Protein AF-A0A411WGV0-F1 (afdb_monomer)

Solvent-accessible surface area (backbone atoms only — not comparable to full-atom values): 3356 Å² total; per-residue (Å²): 135,84,53,62,65,22,55,56,34,41,51,51,15,52,52,26,47,75,71,36,38,21,67,60,15,22,52,27,16,50,54,16,26,76,49,34,86,47,68,72,48,24,53,51,20,49,55,49,18,55,50,22,51,50,35,45,72,72,42,55,50,56,87,74,72,124

Organism: NCBI:txid2498113

Sequence (66 aa):
MANRAFRMVSQRAVNAEKSGNYAAAYTYWHDASLLAIKPVNVWHAETRRDFCATCNRYGWGKKYAS

Radius of gyration: 12.03 Å; Cα contacts (8 Å, |Δi|>4): 77; chains: 1; bounding box: 33×15×37 Å

pLDDT: mean 84.94, std 15.04, range [41.88, 96.06]

Secondary structure (DSSP, 8-state):
---HHHHHHHHHHHHHHHTT-HHHHHHHHHHHHHH--SHHHHHHHHHHHHHHHHHHHTTTTGGG--

Structure (mmCIF, N/CA/C/O backbone):
data_AF-A0A411WGV0-F1
#
_entry.id   AF-A0A411WGV0-F1
#
loop_
_atom_site.group_PDB
_atom_site.id
_atom_site.type_symbol
_atom_site.label_atom_id
_atom_site.label_alt_id
_atom_site.label_comp_id
_atom_site.label_asym_id
_atom_site.label_entity_id
_atom_site.label_seq_id
_atom_site.pdbx_PDB_ins_code
_atom_site.Cartn_x
_atom_site.Cartn_y
_atom_site.Cartn_z
_atom_site.occupancy
_atom_site.B_iso_or_equiv
_atom_site.auth_seq_id
_atom_site.auth_comp_id
_atom_site.auth_asym_id
_atom_site.auth_atom_id
_atom_site.pdbx_PDB_model_num
ATOM 1 N N . MET A 1 1 ? 5.130 2.791 -22.530 1.00 48.31 1 MET A N 1
ATOM 2 C CA . MET A 1 1 ? 3.795 2.537 -21.937 1.00 48.31 1 MET A CA 1
ATOM 3 C C . MET A 1 1 ? 3.910 2.558 -20.417 1.00 48.31 1 MET A C 1
ATOM 5 O O . MET A 1 1 ? 4.368 1.595 -19.821 1.00 48.31 1 MET A O 1
ATOM 9 N N . ALA A 1 2 ? 3.5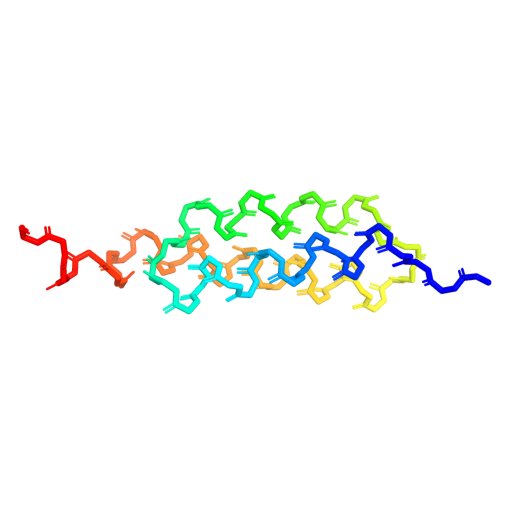96 3.688 -19.781 1.00 52.88 2 ALA A N 1
ATOM 10 C CA . ALA A 1 2 ? 3.693 3.822 -18.329 1.00 52.88 2 ALA A CA 1
ATOM 11 C C . ALA A 1 2 ? 2.485 3.152 -17.658 1.00 52.88 2 ALA A C 1
ATOM 13 O O . ALA A 1 2 ? 1.387 3.693 -17.658 1.00 52.88 2 ALA A O 1
ATOM 14 N N . ASN A 1 3 ? 2.710 1.943 -17.154 1.00 73.56 3 ASN A N 1
ATOM 15 C CA . ASN A 1 3 ? 1.975 1.244 -16.105 1.00 73.56 3 ASN A CA 1
ATOM 16 C C . ASN A 1 3 ? 0.496 1.639 -15.851 1.00 73.56 3 ASN A C 1
ATOM 18 O O . ASN A 1 3 ? 0.121 2.093 -14.766 1.00 73.56 3 ASN A O 1
ATOM 22 N N . ARG A 1 4 ? -0.361 1.478 -16.870 1.00 83.31 4 ARG A N 1
ATOM 23 C CA . ARG A 1 4 ? -1.789 1.844 -16.818 1.00 83.31 4 ARG A CA 1
ATOM 24 C C . ARG A 1 4 ? -2.540 1.078 -15.725 1.00 83.31 4 ARG A C 1
ATOM 26 O O . ARG A 1 4 ? -3.389 1.663 -15.060 1.00 83.31 4 ARG A O 1
ATOM 33 N N . ALA A 1 5 ? -2.196 -0.195 -15.522 1.00 87.12 5 ALA A N 1
ATOM 34 C CA . ALA A 1 5 ? -2.786 -1.044 -14.491 1.00 87.12 5 ALA A CA 1
ATOM 35 C C . ALA A 1 5 ? -2.475 -0.511 -13.085 1.00 87.12 5 ALA A C 1
ATOM 37 O O . ALA A 1 5 ? -3.406 -0.224 -12.337 1.00 87.12 5 ALA A O 1
ATOM 38 N N . PHE A 1 6 ? -1.197 -0.242 -12.781 1.00 89.81 6 PHE A N 1
ATOM 39 C CA . PHE A 1 6 ? -0.800 0.409 -11.528 1.00 89.81 6 PHE A CA 1
ATOM 40 C C . PHE A 1 6 ? -1.577 1.697 -11.280 1.00 89.81 6 PHE A C 1
ATOM 42 O O . PHE A 1 6 ? -2.098 1.890 -10.192 1.00 89.81 6 PHE A O 1
ATOM 49 N N . ARG A 1 7 ? -1.692 2.566 -12.292 1.00 90.00 7 ARG A N 1
ATOM 50 C CA . ARG A 1 7 ? -2.370 3.861 -12.145 1.00 90.00 7 ARG A CA 1
ATOM 51 C C . ARG A 1 7 ? -3.866 3.717 -11.846 1.00 90.00 7 ARG A C 1
ATOM 53 O O . ARG A 1 7 ? -4.402 4.485 -11.057 1.00 90.00 7 ARG A O 1
ATOM 60 N N . MET A 1 8 ? -4.544 2.750 -12.466 1.00 93.44 8 MET A N 1
ATOM 61 C CA . MET A 1 8 ? -5.964 2.492 -12.194 1.00 93.44 8 MET A CA 1
ATOM 62 C C . MET A 1 8 ? -6.176 1.916 -10.792 1.00 93.44 8 MET A C 1
ATOM 64 O O . MET A 1 8 ? -7.089 2.340 -10.085 1.00 93.44 8 MET A O 1
ATOM 68 N N . VAL A 1 9 ? -5.333 0.966 -10.389 1.00 94.31 9 VAL A N 1
ATOM 69 C C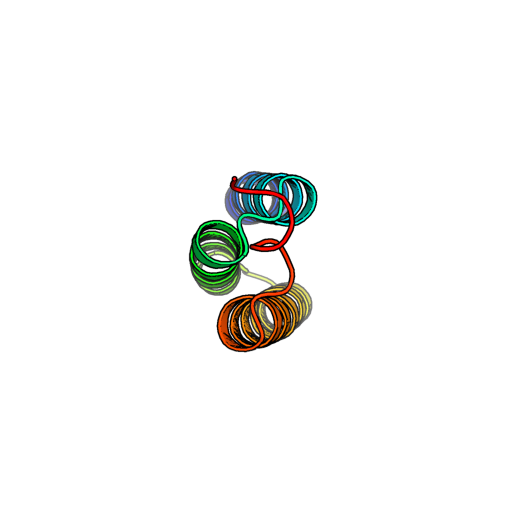A . VAL A 1 9 ? -5.448 0.291 -9.092 1.00 94.31 9 VAL A CA 1
ATOM 70 C C . VAL A 1 9 ? -5.059 1.229 -7.948 1.00 94.31 9 VAL A C 1
ATOM 72 O O . VAL A 1 9 ? -5.798 1.329 -6.972 1.00 94.31 9 VAL A O 1
ATOM 75 N N . SER A 1 10 ? -3.992 2.018 -8.098 1.00 93.12 10 SER A N 1
ATOM 76 C CA . SER A 1 10 ? -3.610 3.030 -7.107 1.00 93.12 10 SER A CA 1
ATOM 77 C C . SER A 1 10 ? -4.668 4.123 -6.958 1.00 93.12 10 SER A C 1
ATOM 79 O O . SER A 1 10 ? -4.953 4.547 -5.842 1.00 93.12 10 SER A O 1
ATOM 81 N N . GLN A 1 11 ? -5.345 4.524 -8.040 1.00 95.06 11 GLN A N 1
ATOM 82 C CA . GLN A 1 11 ? -6.469 5.458 -7.940 1.00 95.06 11 GLN A CA 1
ATOM 83 C C . GLN A 1 11 ? -7.642 4.876 -7.134 1.00 95.06 11 GLN A C 1
ATOM 85 O O . GLN A 1 11 ? -8.256 5.594 -6.343 1.00 95.06 11 GLN A O 1
ATOM 90 N N . ARG A 1 12 ? -7.948 3.580 -7.297 1.00 95.00 12 ARG A N 1
ATOM 91 C CA . ARG A 1 12 ? -8.957 2.892 -6.471 1.00 95.00 12 ARG A CA 1
ATOM 92 C C . ARG A 1 12 ? -8.530 2.829 -5.007 1.00 95.00 12 ARG A C 1
ATOM 94 O O . ARG A 1 12 ? -9.352 3.110 -4.139 1.00 95.00 12 ARG A O 1
ATOM 101 N N . ALA A 1 13 ? -7.254 2.549 -4.745 1.00 94.25 13 ALA A N 1
ATOM 102 C CA . ALA A 1 13 ? -6.690 2.550 -3.399 1.00 94.25 13 ALA A CA 1
ATOM 103 C C . ALA A 1 13 ? -6.841 3.922 -2.719 1.00 94.25 13 ALA A C 1
ATOM 105 O O . ALA A 1 13 ? -7.363 4.011 -1.612 1.00 94.25 13 ALA A O 1
ATOM 106 N N . VAL A 1 14 ? -6.501 5.006 -3.425 1.00 95.31 14 VAL A N 1
ATOM 107 C CA . VAL A 1 14 ? -6.671 6.386 -2.938 1.00 95.31 14 VAL A CA 1
ATOM 108 C C . VAL A 1 14 ? -8.138 6.715 -2.656 1.00 95.31 14 VAL A C 1
ATOM 110 O O . VAL A 1 14 ? -8.443 7.360 -1.655 1.00 95.31 14 VAL A O 1
ATOM 113 N N . ASN A 1 15 ? -9.065 6.285 -3.513 1.00 95.25 15 ASN A N 1
ATOM 114 C CA . ASN A 1 15 ? -10.492 6.511 -3.278 1.00 95.25 15 ASN A CA 1
ATOM 115 C C . ASN A 1 15 ? -10.985 5.747 -2.038 1.00 95.25 15 ASN A C 1
ATOM 117 O O . ASN A 1 15 ? -11.746 6.301 -1.246 1.00 95.25 15 ASN A O 1
ATOM 121 N N . ALA A 1 16 ? -10.510 4.514 -1.834 1.00 92.62 16 ALA A N 1
ATOM 122 C CA . ALA A 1 16 ? -10.814 3.733 -0.640 1.00 92.62 16 ALA A CA 1
ATOM 123 C C . ALA A 1 16 ? -10.275 4.410 0.633 1.00 92.62 16 ALA A C 1
ATOM 125 O O . ALA A 1 16 ? -11.013 4.539 1.609 1.00 92.62 16 ALA A O 1
ATOM 126 N N . GLU A 1 17 ? -9.054 4.948 0.603 1.00 91.75 17 GLU A N 1
ATOM 127 C CA . GLU A 1 17 ? -8.516 5.735 1.720 1.00 91.75 17 GLU A CA 1
ATOM 128 C C . GLU A 1 17 ? -9.350 6.977 2.031 1.00 91.75 17 GLU A C 1
ATOM 130 O O . GLU A 1 17 ? -9.650 7.239 3.193 1.00 91.75 17 GLU A O 1
ATOM 135 N N . LYS A 1 18 ? -9.758 7.730 1.001 1.00 90.50 18 LYS A N 1
ATOM 136 C CA . LYS A 1 18 ? -10.615 8.915 1.168 1.00 90.50 18 LYS A CA 1
ATOM 137 C C . LYS A 1 18 ? -11.967 8.569 1.787 1.00 90.50 18 LYS A C 1
ATOM 139 O O . LYS A 1 18 ? -12.506 9.366 2.542 1.00 90.50 18 LYS A O 1
ATOM 144 N N . SER A 1 19 ? -12.497 7.386 1.480 1.00 89.12 19 SER A N 1
ATOM 145 C CA . SER A 1 19 ? -13.734 6.876 2.082 1.00 89.12 19 SER A CA 1
ATOM 146 C C . SER A 1 19 ? -13.556 6.330 3.506 1.00 89.12 19 SER A C 1
ATOM 148 O O . SER A 1 19 ? -14.528 5.892 4.111 1.00 89.12 19 SER A O 1
ATOM 150 N N . GLY A 1 20 ? -12.329 6.302 4.040 1.00 87.31 20 GLY A N 1
ATOM 151 C CA . GLY A 1 20 ? -12.023 5.696 5.339 1.00 87.31 20 GLY A CA 1
ATOM 152 C C . GLY A 1 20 ? -12.042 4.163 5.335 1.00 87.31 20 GLY A C 1
ATOM 153 O O . GLY A 1 20 ? -11.851 3.540 6.379 1.00 87.31 20 GLY A O 1
ATOM 154 N N . ASN A 1 21 ? -12.231 3.530 4.172 1.00 91.50 21 ASN A N 1
ATOM 155 C CA . ASN A 1 21 ? -12.183 2.081 4.021 1.00 91.50 21 ASN A CA 1
ATOM 156 C C . ASN A 1 21 ? -10.734 1.605 3.842 1.00 91.50 21 ASN A C 1
ATOM 158 O O . ASN A 1 21 ? -10.295 1.221 2.753 1.00 91.50 21 ASN A O 1
ATOM 162 N N . TYR A 1 22 ? -9.979 1.635 4.939 1.00 89.44 22 TYR A N 1
ATOM 163 C CA . TYR A 1 22 ? -8.566 1.256 4.938 1.00 89.44 22 TYR A CA 1
ATOM 164 C C . TYR A 1 22 ? -8.330 -0.240 4.679 1.00 89.44 22 TYR A C 1
ATOM 166 O O . TYR A 1 22 ? -7.266 -0.604 4.183 1.00 89.44 22 TYR A O 1
ATOM 174 N N . ALA A 1 23 ? -9.314 -1.107 4.941 1.00 90.25 23 ALA A N 1
ATOM 175 C CA . ALA A 1 23 ? -9.234 -2.529 4.600 1.00 90.25 23 ALA A CA 1
ATOM 176 C C . ALA A 1 23 ? -9.240 -2.752 3.075 1.00 90.25 23 ALA A C 1
ATOM 178 O O . ALA A 1 23 ? -8.407 -3.487 2.538 1.00 90.25 23 ALA A O 1
ATOM 179 N N . ALA A 1 24 ? -10.133 -2.064 2.355 1.00 91.81 24 ALA A N 1
ATOM 180 C CA . ALA A 1 24 ? -10.135 -2.091 0.895 1.00 91.81 24 ALA A CA 1
ATOM 181 C C . ALA A 1 24 ? -8.886 -1.405 0.321 1.00 91.81 24 ALA A C 1
ATOM 183 O O . ALA A 1 24 ? -8.261 -1.934 -0.597 1.00 91.81 24 ALA A O 1
ATOM 184 N N . ALA A 1 25 ? -8.477 -0.266 0.892 1.00 92.94 25 ALA A N 1
ATOM 185 C CA . ALA A 1 25 ? -7.266 0.437 0.471 1.00 92.94 25 ALA A CA 1
ATOM 186 C C . ALA A 1 25 ? -6.006 -0.432 0.602 1.00 92.94 25 ALA A C 1
ATOM 188 O O . ALA A 1 25 ? -5.194 -0.452 -0.319 1.00 92.94 25 ALA A O 1
ATOM 189 N N . TYR A 1 26 ? -5.871 -1.190 1.697 1.00 93.12 26 TYR A N 1
ATOM 190 C CA . TYR A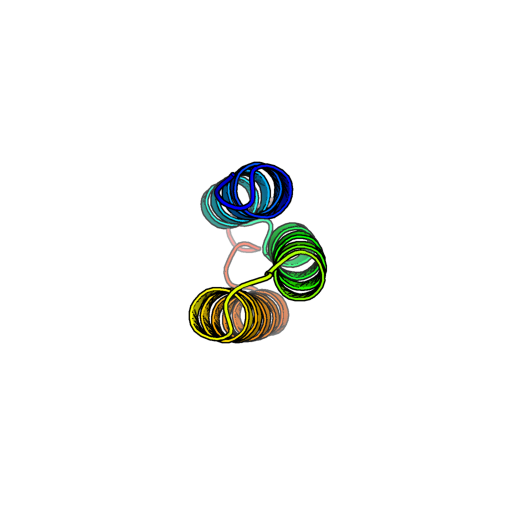 1 26 ? -4.781 -2.150 1.894 1.00 93.12 26 TYR A CA 1
ATOM 191 C C . TYR A 1 26 ? -4.686 -3.140 0.729 1.00 93.12 26 TYR A C 1
ATOM 193 O O . TYR A 1 26 ? -3.615 -3.319 0.150 1.00 93.12 26 TYR A O 1
ATOM 201 N N . THR A 1 27 ? -5.819 -3.737 0.357 1.00 94.50 27 THR A N 1
ATOM 202 C CA . THR A 1 27 ? -5.883 -4.735 -0.719 1.00 94.50 27 THR A CA 1
ATOM 203 C C . THR A 1 27 ? -5.494 -4.114 -2.059 1.00 94.50 27 THR A C 1
ATOM 205 O O . THR A 1 27 ? -4.617 -4.625 -2.747 1.00 94.50 27 THR A O 1
ATOM 208 N N . TYR A 1 28 ? -6.049 -2.945 -2.392 1.00 96.06 28 TYR A N 1
ATOM 209 C CA . TYR A 1 28 ? -5.705 -2.263 -3.639 1.00 96.06 28 TYR A CA 1
ATOM 210 C C . TYR A 1 28 ? -4.241 -1.813 -3.695 1.00 96.06 28 TYR A C 1
ATOM 212 O O . TYR A 1 28 ? -3.627 -1.873 -4.757 1.00 96.06 28 TYR A O 1
ATOM 220 N N . TRP A 1 29 ? -3.649 -1.375 -2.582 1.00 95.81 29 TRP A N 1
ATOM 221 C CA . TRP A 1 29 ? -2.224 -1.045 -2.556 1.00 95.81 29 TRP A CA 1
ATOM 222 C C . TRP A 1 29 ? -1.332 -2.276 -2.692 1.00 95.81 29 TRP A C 1
ATOM 224 O O . TRP A 1 29 ? -0.289 -2.188 -3.336 1.00 95.81 29 TRP A O 1
ATOM 234 N N . HIS A 1 30 ? -1.750 -3.426 -2.161 1.00 95.31 30 HIS A N 1
ATOM 235 C CA . HIS A 1 30 ? -1.055 -4.684 -2.408 1.00 95.31 30 HIS A CA 1
ATOM 236 C C . HIS A 1 30 ? -1.090 -5.069 -3.894 1.00 95.31 30 HIS A C 1
ATOM 238 O O . HIS A 1 30 ? -0.043 -5.316 -4.485 1.00 95.31 30 HIS A O 1
ATOM 244 N N . ASP A 1 31 ? -2.260 -5.014 -4.529 1.00 93.88 31 ASP A N 1
ATOM 245 C CA . ASP A 1 31 ? -2.388 -5.290 -5.964 1.00 93.88 31 ASP A CA 1
ATOM 246 C C . ASP A 1 31 ? -1.574 -4.293 -6.806 1.00 93.88 31 ASP A C 1
ATOM 248 O O . ASP A 1 31 ? -0.942 -4.655 -7.801 1.00 93.88 31 ASP A O 1
ATOM 252 N N . ALA A 1 32 ? -1.541 -3.020 -6.397 1.00 93.88 32 ALA A N 1
ATOM 253 C CA . ALA A 1 32 ? -0.732 -2.003 -7.054 1.00 93.88 32 ALA A CA 1
ATOM 254 C C . ALA A 1 32 ? 0.769 -2.317 -6.963 1.00 93.88 32 ALA A C 1
ATOM 256 O O . ALA A 1 32 ? 1.472 -2.103 -7.950 1.00 93.88 32 ALA A O 1
ATOM 257 N N . SER A 1 33 ? 1.273 -2.835 -5.836 1.00 93.94 33 SER A N 1
ATOM 258 C CA . SER A 1 33 ? 2.698 -3.170 -5.712 1.00 93.94 33 SER A CA 1
ATOM 259 C C . SER A 1 33 ? 3.099 -4.313 -6.647 1.00 93.94 33 SER A C 1
ATOM 261 O O . SER A 1 33 ? 4.148 -4.233 -7.280 1.00 93.94 33 SER A O 1
ATOM 263 N N . LEU A 1 34 ? 2.226 -5.307 -6.839 1.00 92.56 34 LEU A N 1
ATOM 264 C CA . LEU A 1 34 ? 2.442 -6.417 -7.776 1.00 92.56 34 LEU A CA 1
ATOM 265 C C . LEU A 1 34 ? 2.425 -5.968 -9.245 1.00 92.56 34 LEU A C 1
ATOM 267 O O . LEU A 1 34 ? 3.136 -6.514 -10.085 1.00 92.56 34 LEU A O 1
ATOM 271 N N . LEU A 1 35 ? 1.624 -4.951 -9.562 1.00 91.25 35 LEU A N 1
ATOM 272 C CA . LEU A 1 35 ? 1.523 -4.382 -10.908 1.00 91.25 35 LEU A CA 1
ATOM 273 C C . LEU A 1 35 ? 2.589 -3.309 -11.179 1.00 91.25 35 LEU A C 1
ATOM 275 O O . LEU A 1 35 ? 2.673 -2.778 -12.289 1.00 91.25 35 LEU A O 1
ATOM 279 N N . ALA A 1 36 ? 3.389 -2.922 -10.186 1.00 90.94 36 ALA A N 1
ATOM 280 C CA . ALA A 1 36 ? 4.377 -1.865 -10.320 1.00 90.94 36 ALA A CA 1
ATOM 281 C C . ALA A 1 36 ? 5.635 -2.340 -11.074 1.00 90.94 36 ALA A C 1
ATOM 283 O O . ALA A 1 36 ? 6.431 -3.113 -10.567 1.00 90.94 36 ALA A O 1
ATOM 284 N N . ILE A 1 37 ? 5.868 -1.804 -12.280 1.00 88.88 37 ILE A N 1
ATOM 285 C CA . ILE A 1 37 ? 7.083 -2.093 -13.069 1.00 88.88 37 ILE A CA 1
ATOM 286 C C . ILE A 1 37 ? 8.308 -1.354 -12.506 1.00 88.88 37 ILE A C 1
ATOM 288 O O . ILE A 1 37 ? 9.429 -1.847 -12.557 1.00 88.88 37 ILE A O 1
ATOM 292 N N . LYS A 1 38 ? 8.111 -0.125 -12.005 1.00 89.00 38 LYS A N 1
ATOM 293 C CA . LYS A 1 38 ? 9.202 0.699 -11.472 1.00 89.00 38 LYS A CA 1
ATOM 294 C C . LYS A 1 38 ? 9.365 0.447 -9.969 1.00 89.00 38 LYS A C 1
ATOM 296 O O . LYS A 1 38 ? 8.364 0.586 -9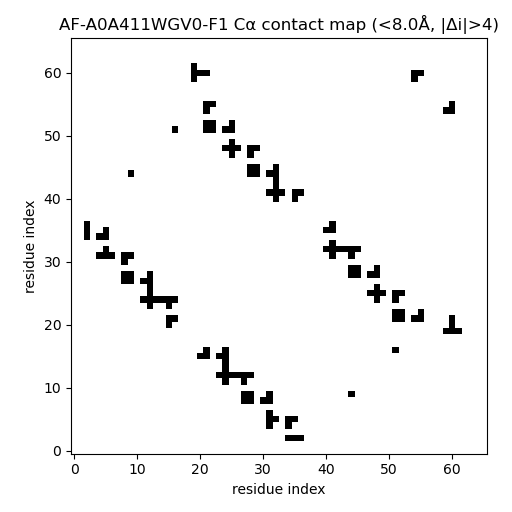.265 1.00 89.00 38 LYS A O 1
ATOM 301 N N . PRO A 1 39 ? 10.592 0.238 -9.457 1.00 90.81 39 PRO A N 1
ATOM 302 C CA . PRO A 1 39 ? 10.835 0.020 -8.027 1.00 90.81 39 PRO A CA 1
ATOM 303 C C . PRO A 1 39 ? 10.270 1.126 -7.126 1.00 90.81 39 PRO A C 1
ATOM 305 O O . PRO A 1 39 ? 9.690 0.843 -6.087 1.00 90.81 39 PRO A O 1
ATOM 308 N N . VAL A 1 40 ? 10.338 2.389 -7.562 1.00 91.62 40 VAL A N 1
ATOM 309 C CA . VAL A 1 40 ? 9.756 3.526 -6.820 1.00 91.62 40 VAL A CA 1
ATOM 310 C C . VAL A 1 40 ? 8.241 3.398 -6.618 1.00 91.62 40 VAL A C 1
ATOM 312 O O . VAL A 1 40 ? 7.713 3.799 -5.585 1.00 91.62 40 VAL A O 1
ATOM 315 N N . ASN A 1 41 ? 7.533 2.806 -7.582 1.00 90.69 41 ASN A N 1
ATOM 316 C CA . ASN A 1 41 ? 6.091 2.599 -7.496 1.00 90.69 41 ASN A CA 1
ATOM 317 C C . ASN A 1 41 ? 5.751 1.400 -6.605 1.00 90.69 41 ASN A C 1
ATOM 319 O O . ASN A 1 41 ? 4.731 1.446 -5.923 1.00 90.69 41 ASN A O 1
ATOM 323 N N . VAL A 1 42 ? 6.604 0.367 -6.601 1.00 92.50 42 VAL A N 1
ATOM 324 C CA . VAL A 1 42 ? 6.504 -0.766 -5.668 1.00 92.50 42 VAL A CA 1
ATOM 325 C C . VAL A 1 42 ? 6.632 -0.234 -4.245 1.00 92.50 42 VAL A C 1
ATOM 327 O O . VAL A 1 42 ? 5.702 -0.373 -3.459 1.00 92.50 42 VAL A O 1
ATOM 330 N N . TRP A 1 43 ? 7.719 0.493 -3.966 1.00 93.62 43 TRP A N 1
ATOM 331 C CA . TRP A 1 43 ? 7.980 1.074 -2.650 1.00 93.62 43 TRP A CA 1
ATOM 332 C C . TRP A 1 43 ? 6.853 2.007 -2.194 1.00 93.62 43 TRP A C 1
ATOM 334 O O . TRP A 1 43 ? 6.394 1.925 -1.055 1.00 93.62 43 TRP A O 1
ATOM 344 N N . HIS A 1 44 ? 6.353 2.865 -3.090 1.00 93.06 44 HIS A N 1
ATOM 345 C CA . HIS A 1 44 ? 5.222 3.737 -2.780 1.00 93.06 44 HIS A CA 1
ATOM 346 C C . HIS A 1 44 ? 3.966 2.938 -2.403 1.00 93.06 44 HIS A C 1
ATOM 348 O O . HIS A 1 44 ? 3.327 3.242 -1.397 1.00 93.06 44 HIS A O 1
ATOM 354 N N . ALA A 1 45 ? 3.617 1.914 -3.185 1.00 93.25 45 ALA A N 1
ATOM 355 C CA . ALA A 1 45 ? 2.442 1.092 -2.928 1.00 93.25 45 ALA A CA 1
ATOM 356 C C . ALA A 1 45 ? 2.566 0.293 -1.622 1.00 93.25 45 ALA A C 1
ATOM 358 O O . ALA A 1 45 ? 1.625 0.270 -0.834 1.00 93.25 45 ALA A O 1
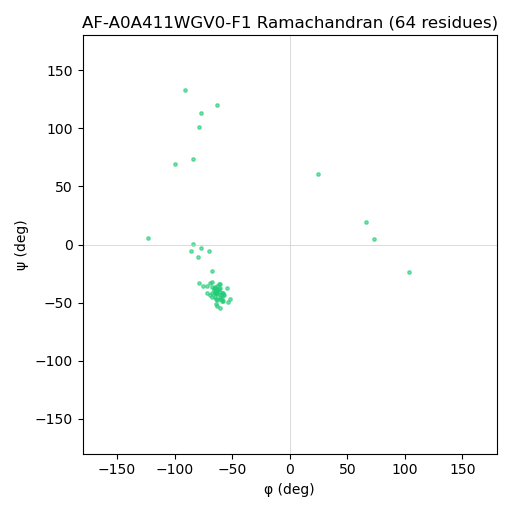ATOM 359 N N . GLU A 1 46 ? 3.733 -0.283 -1.338 1.00 93.62 46 GLU A N 1
ATOM 360 C CA . GLU A 1 46 ? 3.991 -1.002 -0.086 1.00 93.62 46 GLU A CA 1
ATOM 361 C C . GLU A 1 46 ? 3.931 -0.077 1.133 1.00 93.62 46 GLU A C 1
ATOM 363 O O . GLU A 1 46 ? 3.228 -0.377 2.095 1.00 93.62 46 GLU A O 1
ATOM 368 N N . THR A 1 47 ? 4.547 1.106 1.057 1.00 94.50 47 THR A N 1
ATOM 369 C CA . THR A 1 47 ? 4.479 2.110 2.134 1.00 94.50 47 THR A CA 1
ATOM 370 C C . THR A 1 47 ? 3.031 2.501 2.440 1.00 94.50 47 THR A C 1
ATOM 372 O O . THR A 1 47 ? 2.628 2.634 3.598 1.00 94.50 47 THR A O 1
ATOM 375 N N . ARG A 1 48 ? 2.209 2.676 1.398 1.00 93.25 48 ARG A N 1
ATOM 376 C CA . ARG A 1 48 ? 0.790 3.025 1.552 1.00 93.25 48 ARG A CA 1
ATOM 377 C C . ARG A 1 48 ? -0.041 1.861 2.070 1.00 93.25 48 ARG A C 1
ATOM 379 O O . ARG A 1 48 ? -0.942 2.081 2.880 1.00 93.25 48 ARG A O 1
ATOM 386 N N . ARG A 1 49 ? 0.279 0.634 1.663 1.00 91.75 49 ARG A N 1
ATOM 387 C CA . ARG A 1 49 ? -0.322 -0.582 2.211 1.00 91.75 49 ARG A CA 1
ATOM 388 C C . ARG A 1 49 ? -0.090 -0.661 3.720 1.00 91.75 49 ARG A C 1
ATOM 390 O O . ARG A 1 49 ? -1.049 -0.852 4.464 1.00 91.75 49 ARG A O 1
ATOM 397 N N . ASP A 1 50 ? 1.139 -0.451 4.176 1.00 91.94 50 ASP A N 1
ATOM 398 C CA . ASP A 1 50 ? 1.491 -0.542 5.597 1.00 91.94 50 ASP A CA 1
ATOM 399 C C . ASP A 1 50 ? 0.843 0.582 6.423 1.00 91.94 50 ASP A C 1
ATOM 401 O O . ASP A 1 50 ? 0.341 0.350 7.530 1.00 91.94 50 ASP A O 1
ATOM 405 N N . PHE A 1 51 ? 0.737 1.784 5.847 1.00 90.62 51 PHE A N 1
ATOM 406 C CA . PHE A 1 51 ? -0.065 2.868 6.417 1.00 90.62 51 PHE A CA 1
ATOM 407 C C . PHE A 1 51 ? -1.537 2.459 6.577 1.00 90.62 51 PHE A C 1
ATOM 409 O O . PHE A 1 51 ? -2.100 2.585 7.664 1.00 90.62 51 PHE A O 1
ATOM 416 N N . CYS A 1 52 ? -2.156 1.896 5.535 1.00 89.25 52 CYS A N 1
ATOM 417 C CA . CYS A 1 52 ? -3.548 1.445 5.592 1.00 89.25 52 CYS A CA 1
ATOM 418 C C . CYS A 1 52 ? -3.751 0.305 6.603 1.00 89.25 52 CYS A C 1
ATOM 420 O O . CYS A 1 52 ? -4.752 0.302 7.319 1.00 89.25 52 CYS A O 1
ATOM 422 N N . ALA A 1 53 ? -2.801 -0.630 6.713 1.00 88.88 53 ALA A N 1
ATOM 423 C CA . ALA A 1 53 ? -2.826 -1.691 7.721 1.00 88.88 53 ALA A CA 1
ATOM 424 C C . ALA A 1 53 ? -2.826 -1.111 9.142 1.00 88.88 53 ALA A C 1
ATOM 426 O O . ALA A 1 53 ? -3.602 -1.538 9.998 1.00 88.88 53 ALA A O 1
ATOM 427 N N . THR A 1 54 ? -1.995 -0.093 9.363 1.00 87.75 54 THR A N 1
ATOM 428 C CA . THR A 1 54 ? -1.903 0.644 10.624 1.00 87.75 54 THR A CA 1
ATOM 429 C C . THR A 1 54 ? -3.223 1.358 10.925 1.00 87.75 54 THR A C 1
ATOM 431 O O . THR A 1 54 ? -3.823 1.118 11.971 1.00 87.75 54 THR A O 1
ATOM 434 N N . CYS A 1 55 ? -3.752 2.152 9.989 1.00 85.00 55 CYS A N 1
ATOM 435 C CA . CYS A 1 55 ? -5.034 2.844 10.154 1.00 85.00 55 CYS A CA 1
ATOM 436 C C . CYS A 1 55 ? -6.190 1.878 10.444 1.00 85.00 55 CYS A C 1
ATOM 438 O O . CYS A 1 55 ? -6.972 2.117 11.365 1.00 85.00 55 CYS A O 1
ATOM 440 N N . ASN A 1 56 ? -6.257 0.754 9.723 1.00 84.12 56 ASN A N 1
ATOM 441 C CA . ASN A 1 56 ? -7.271 -0.276 9.937 1.00 84.12 56 ASN A CA 1
ATOM 442 C C . ASN A 1 56 ? -7.151 -0.918 11.332 1.00 84.12 56 ASN A C 1
ATOM 444 O O . ASN A 1 56 ? -8.158 -1.101 12.016 1.00 84.12 56 ASN A O 1
ATOM 448 N N . ARG A 1 57 ? -5.922 -1.206 11.790 1.00 80.88 57 ARG A N 1
ATOM 449 C CA . ARG A 1 57 ? -5.647 -1.778 13.120 1.00 80.88 57 ARG A CA 1
ATOM 450 C C . ARG A 1 57 ? -6.039 -0.837 14.258 1.00 80.88 57 ARG A C 1
ATOM 452 O O . ARG A 1 57 ? -6.607 -1.293 15.244 1.00 80.88 57 ARG A O 1
ATOM 459 N N . TYR A 1 58 ? -5.761 0.458 14.124 1.00 79.62 58 TYR A N 1
ATOM 460 C CA . TYR A 1 58 ? -6.116 1.464 15.133 1.00 79.62 58 TYR A CA 1
ATOM 461 C C . TYR A 1 58 ? -7.562 1.972 15.006 1.00 79.62 58 TYR A C 1
ATOM 463 O O . TYR A 1 58 ? -7.980 2.832 15.780 1.00 79.62 58 TYR A O 1
ATOM 471 N N . GLY A 1 59 ? -8.336 1.465 14.040 1.00 67.81 59 GLY A N 1
ATOM 472 C CA . GLY A 1 59 ? -9.723 1.877 13.821 1.00 67.81 59 GLY A CA 1
ATOM 473 C C . GLY A 1 59 ? -9.874 3.329 13.358 1.00 67.81 59 GLY A C 1
ATOM 474 O O . GLY A 1 59 ? -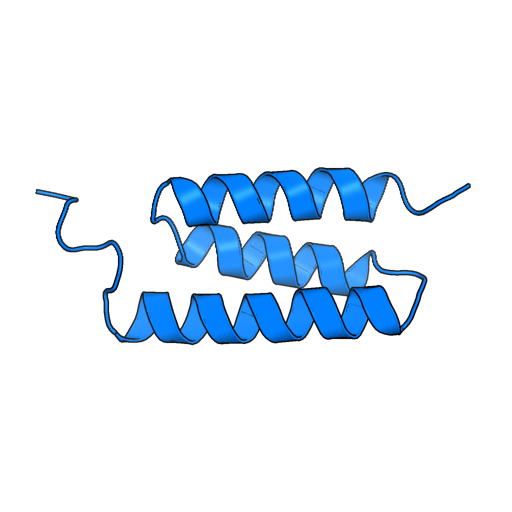10.962 3.899 13.470 1.00 67.81 59 GLY A O 1
ATOM 475 N N . TRP A 1 60 ? -8.811 3.941 12.830 1.00 62.09 60 TRP A N 1
ATOM 476 C CA . TRP A 1 60 ? -8.911 5.234 12.158 1.00 62.09 60 TRP A CA 1
ATOM 477 C C . TRP A 1 60 ? -9.817 5.001 10.943 1.00 62.09 60 TRP A C 1
ATOM 479 O O . TRP A 1 60 ? -9.560 4.092 10.168 1.00 62.09 60 TRP A O 1
ATOM 489 N N . GLY A 1 61 ? -10.950 5.705 10.848 1.00 54.59 61 GLY A N 1
ATOM 490 C CA . GLY A 1 61 ? -12.010 5.450 9.853 1.00 54.59 61 GLY A CA 1
ATOM 491 C C . GLY A 1 61 ? -13.265 4.739 10.384 1.00 54.59 61 GLY A C 1
ATOM 492 O O . GLY A 1 61 ? -14.346 4.960 9.849 1.00 54.59 61 GLY A O 1
ATOM 493 N N . LYS A 1 62 ? -13.188 3.982 11.492 1.00 51.19 62 LYS A N 1
ATOM 494 C CA . LYS A 1 62 ? -14.377 3.356 12.118 1.00 51.19 62 LYS A CA 1
ATOM 495 C C . LYS A 1 62 ? -15.203 4.309 12.988 1.00 51.19 62 LYS A C 1
ATOM 497 O O . LYS A 1 62 ? -16.317 3.968 13.358 1.00 51.19 62 LYS A O 1
ATOM 502 N N . LYS A 1 63 ? -14.703 5.513 13.289 1.00 45.72 63 LYS A N 1
ATOM 503 C CA . LYS A 1 63 ? -15.438 6.518 14.084 1.00 45.72 63 LYS A CA 1
ATOM 504 C C . LYS A 1 63 ? -16.643 7.154 13.369 1.00 45.72 63 LYS A C 1
ATOM 506 O O . L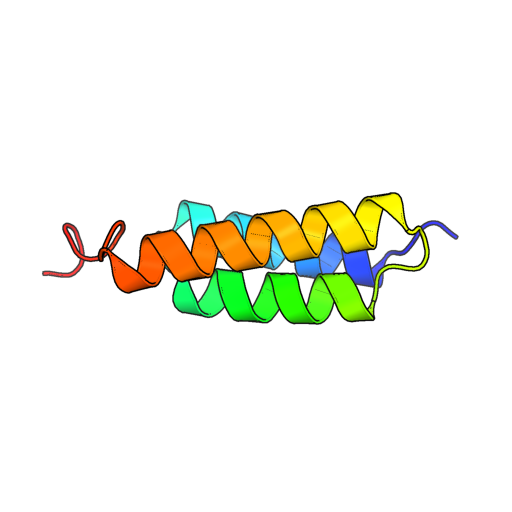YS A 1 63 ? -17.356 7.915 14.009 1.00 45.72 63 LYS A O 1
ATOM 511 N N . TYR A 1 64 ? -16.874 6.851 12.089 1.00 47.00 64 TYR A N 1
ATOM 512 C CA . TYR A 1 64 ? -18.005 7.387 11.314 1.00 47.00 64 TYR A CA 1
ATOM 513 C C . TYR A 1 64 ? -18.917 6.309 10.713 1.00 47.00 64 TYR A C 1
ATOM 515 O O . TYR A 1 64 ? -19.831 6.643 9.967 1.00 47.00 64 TYR A O 1
ATOM 523 N N . ALA A 1 65 ? -18.682 5.032 11.021 1.00 42.12 65 ALA A N 1
ATOM 524 C CA . ALA A 1 65 ? -19.580 3.942 10.651 1.00 42.12 65 ALA A CA 1
ATOM 525 C C . ALA A 1 65 ? -20.441 3.581 11.872 1.00 42.12 65 ALA A C 1
ATOM 527 O O . ALA A 1 65 ? -20.216 2.548 12.502 1.00 42.12 65 ALA A O 1
ATOM 528 N N . SER A 1 66 ? -21.340 4.497 12.243 1.00 41.88 66 SER A N 1
ATOM 529 C CA . SER A 1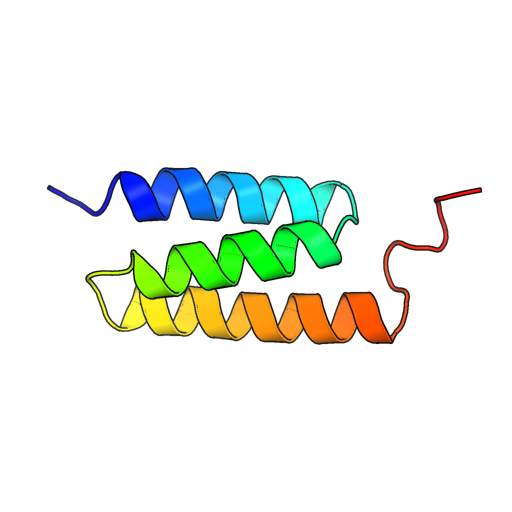 66 ? -22.486 4.212 13.118 1.00 41.88 66 SER A CA 1
ATOM 530 C C . SER A 1 66 ? -23.660 3.728 12.280 1.00 41.8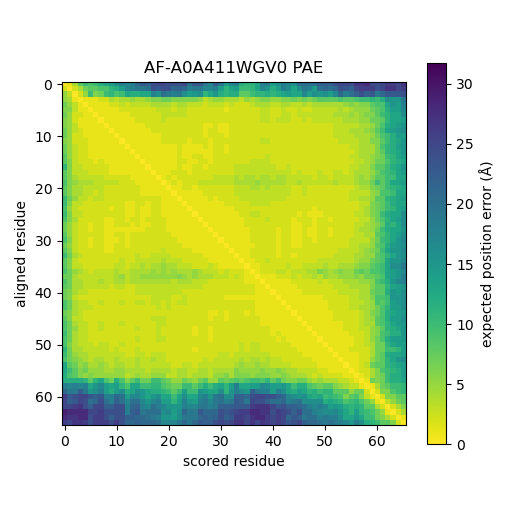8 66 SER A C 1
ATOM 532 O O . SER A 1 66 ? -23.822 4.269 11.162 1.00 41.88 66 SER A O 1
#

Mean predicted aligned error: 5.6 Å

Nearest PDB structures (foldseek):
  2vkj-assembly1_A  TM=8.777E-01  e=3.963E-01  Thermotoga maritima
  5nbt-assembly2_D  TM=6.684E-01  e=1.174E+00  Mus musculus
  3fp4-assembly1_A  TM=8.371E-01  e=3.925E+00  Saccharomyces cerevisiae
  3uq3-assembly1_A  TM=7.313E-01  e=9.134E+00  Saccharomyces cerevisiae S288C

Foldseek 3Di:
DPQPVLVVLQVVLVVCVVQLNLVSNLVSLVVSLVSDPDVVSVVVSVVSNVVSVVCVVVVVSVVPVD

InterPro domains:
  IPR047666 ANR transcriptional regulator [NF033650] (6-56)